Protein AF-X1V355-F1 (afdb_monomer)

Organism: NCBI:txid412755

pLDDT: mean 92.34, std 11.79, range [45.97, 98.62]

Foldseek 3Di:
DQDWQWDQDDPRPIDTDRLVPQLVLLVSLLCCQVPNPHNVVSCVSSVHDSVVNVVLVVQCVVPNSVSNDDDPPDDD

Secondary structure (DSSP, 8-state):
----EEEPPGGG--EEE-TT-HHHHHHHHHHHHHHTS-HHHHHHHTT--HHH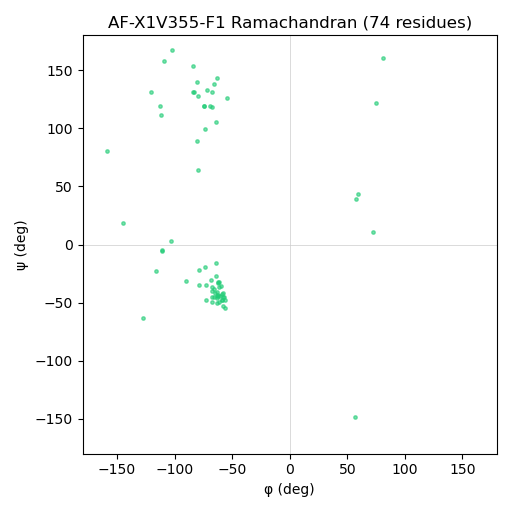HHHHHHHHHHHHHHHHSPPP----

Structure (mmCIF, N/CA/C/O backbone):
data_AF-X1V355-F1
#
_entry.id   AF-X1V355-F1
#
loop_
_atom_site.group_PDB
_atom_site.id
_atom_site.type_symbol
_atom_site.label_atom_id
_atom_site.label_alt_id
_atom_site.label_comp_id
_atom_site.label_asym_id
_atom_site.label_entity_id
_atom_site.label_seq_id
_atom_site.pdbx_PDB_ins_code
_atom_site.Cartn_x
_atom_site.Cartn_y
_atom_site.Cartn_z
_atom_site.occupancy
_atom_site.B_iso_or_equiv
_atom_site.auth_seq_id
_atom_site.auth_comp_id
_atom_site.auth_asym_id
_atom_site.auth_atom_id
_atom_site.pdbx_PDB_model_num
ATOM 1 N N . MET A 1 1 ? -11.596 15.397 -12.679 1.00 45.97 1 MET A N 1
ATOM 2 C CA . MET A 1 1 ? -11.242 14.002 -13.009 1.00 45.97 1 MET A CA 1
ATOM 3 C C . MET A 1 1 ? -10.959 13.321 -11.687 1.00 45.97 1 MET A C 1
ATOM 5 O O . MET A 1 1 ? -10.277 13.929 -10.878 1.00 45.97 1 MET A O 1
ATOM 9 N N . GLU A 1 2 ? -11.571 12.175 -11.394 1.00 55.59 2 GLU A N 1
ATOM 10 C CA . GLU A 1 2 ? -11.208 11.425 -10.184 1.00 55.59 2 GLU A CA 1
ATOM 11 C C . GLU A 1 2 ? -9.854 10.757 -10.426 1.00 55.59 2 GLU A C 1
ATOM 13 O O . GLU A 1 2 ? -9.718 9.969 -11.365 1.00 55.59 2 GLU A O 1
ATOM 18 N N . ASP A 1 3 ? -8.853 11.108 -9.621 1.00 79.81 3 ASP A N 1
ATOM 19 C CA . ASP A 1 3 ? -7.502 10.565 -9.744 1.00 79.81 3 ASP A CA 1
ATOM 20 C C . ASP A 1 3 ? -7.522 9.058 -9.459 1.00 79.81 3 ASP A C 1
ATOM 22 O O . ASP A 1 3 ? -7.700 8.612 -8.330 1.00 79.81 3 ASP A O 1
ATOM 26 N N . THR A 1 4 ? -7.402 8.246 -10.507 1.00 89.06 4 THR A N 1
ATOM 27 C CA . THR A 1 4 ? -7.375 6.783 -10.391 1.00 89.06 4 THR A CA 1
ATOM 28 C C . THR A 1 4 ? -5.964 6.332 -10.038 1.00 89.06 4 THR A C 1
ATOM 30 O O . THR A 1 4 ? -5.005 6.714 -10.709 1.00 89.06 4 THR A O 1
ATOM 33 N N . ILE A 1 5 ? -5.824 5.476 -9.024 1.00 94.19 5 ILE A N 1
ATOM 34 C CA . ILE A 1 5 ? -4.526 4.883 -8.690 1.00 94.19 5 ILE A CA 1
ATOM 35 C C . ILE A 1 5 ? -4.306 3.663 -9.581 1.00 94.19 5 ILE A C 1
ATOM 37 O O . ILE A 1 5 ? -5.186 2.817 -9.699 1.00 94.19 5 ILE A O 1
ATOM 41 N N . ILE A 1 6 ? -3.136 3.552 -10.208 1.00 95.69 6 ILE A N 1
ATOM 42 C CA . ILE A 1 6 ? -2.826 2.459 -11.137 1.00 95.69 6 ILE A CA 1
ATOM 43 C C . ILE A 1 6 ? -1.737 1.559 -10.557 1.00 95.69 6 ILE A C 1
ATOM 45 O O . ILE A 1 6 ? -0.607 2.011 -10.363 1.00 95.69 6 ILE A O 1
ATOM 49 N N . ILE A 1 7 ? -2.032 0.276 -10.342 1.00 95.81 7 ILE A N 1
ATOM 50 C CA . ILE A 1 7 ? -0.999 -0.755 -10.159 1.00 95.81 7 ILE A CA 1
ATOM 51 C C . ILE A 1 7 ? -0.483 -1.148 -11.541 1.00 95.81 7 ILE A C 1
ATOM 53 O O . ILE A 1 7 ? -1.268 -1.484 -12.433 1.00 95.81 7 ILE A O 1
ATOM 57 N N . LYS A 1 8 ? 0.841 -1.118 -11.721 1.00 93.50 8 LYS A N 1
ATOM 58 C CA . LYS A 1 8 ? 1.457 -1.517 -12.988 1.00 93.50 8 LYS A CA 1
ATOM 59 C C . LYS A 1 8 ? 1.428 -3.028 -13.134 1.00 93.50 8 LYS A C 1
ATOM 61 O O . LYS A 1 8 ? 1.980 -3.756 -12.314 1.00 93.50 8 LYS A O 1
ATOM 66 N N . GLY A 1 9 ? 0.758 -3.486 -14.184 1.00 89.19 9 GLY A N 1
ATOM 67 C CA . GLY A 1 9 ? 0.560 -4.905 -14.428 1.00 89.19 9 GLY A CA 1
ATOM 68 C C . GLY A 1 9 ? 1.481 -5.467 -15.501 1.00 89.19 9 GLY A C 1
ATOM 69 O O . GLY A 1 9 ? 2.125 -4.760 -16.278 1.00 89.19 9 GLY A O 1
ATOM 70 N N . ILE A 1 10 ? 1.527 -6.794 -15.577 1.00 92.94 10 ILE A N 1
ATOM 71 C CA . ILE A 1 10 ? 2.362 -7.506 -16.547 1.00 92.94 10 ILE A CA 1
ATOM 72 C C . ILE A 1 10 ? 1.830 -7.269 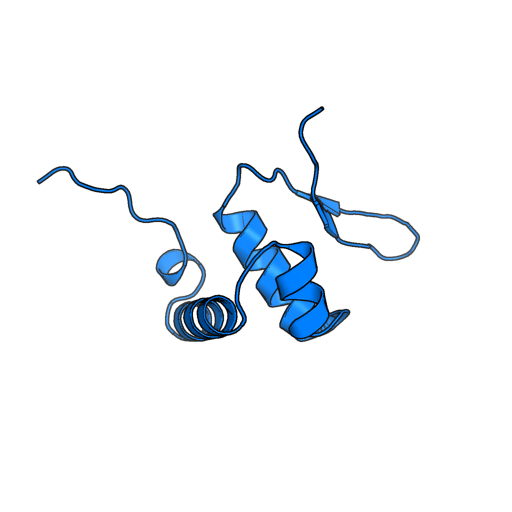-17.966 1.00 92.94 10 ILE A C 1
ATOM 74 O O . ILE A 1 10 ? 0.644 -7.486 -18.236 1.00 92.94 10 ILE A O 1
ATOM 78 N N . LYS A 1 11 ? 2.732 -6.907 -18.890 1.00 92.31 11 LYS A N 1
ATOM 79 C CA . LYS A 1 11 ? 2.425 -6.640 -20.309 1.00 92.31 11 LYS A CA 1
ATOM 80 C C . LYS A 1 11 ? 1.372 -5.534 -20.494 1.00 92.31 11 LYS A C 1
ATOM 82 O O . LYS A 1 11 ? 0.494 -5.657 -21.341 1.00 92.31 11 LYS A O 1
ATOM 87 N N . GLY A 1 12 ? 1.434 -4.484 -19.673 1.00 88.88 12 GLY A N 1
ATOM 88 C CA . GLY A 1 12 ? 0.532 -3.331 -19.772 1.00 88.88 12 GLY A CA 1
ATOM 89 C C . GLY A 1 12 ? -0.905 -3.605 -19.322 1.00 88.88 12 GLY A C 1
ATOM 90 O O . GLY A 1 12 ? -1.777 -2.768 -19.535 1.00 88.88 12 GLY A O 1
ATOM 91 N N . ARG A 1 13 ? -1.172 -4.759 -18.692 1.00 91.94 13 ARG A N 1
ATOM 92 C CA . ARG A 1 13 ? -2.463 -5.056 -18.052 1.00 91.94 13 ARG A CA 1
ATOM 93 C C . ARG A 1 13 ? -2.544 -4.383 -16.687 1.00 91.94 13 ARG A C 1
ATOM 95 O O . ARG A 1 13 ? -2.553 -5.051 -15.658 1.00 91.94 13 ARG A O 1
ATOM 102 N N . ASP A 1 14 ? -2.524 -3.060 -16.717 1.00 94.75 14 ASP A N 1
ATOM 103 C CA . ASP A 1 14 ? -2.592 -2.198 -15.546 1.00 94.75 14 ASP A CA 1
ATOM 104 C C . ASP A 1 14 ? -3.926 -2.377 -14.810 1.00 94.75 14 ASP A C 1
ATOM 106 O O . ASP A 1 14 ? -4.973 -2.580 -15.429 1.00 94.75 14 ASP A O 1
ATOM 110 N N . PHE A 1 15 ? -3.884 -2.309 -13.480 1.00 95.00 15 PHE A N 1
ATOM 111 C CA . PHE A 1 15 ? -5.056 -2.505 -12.635 1.00 95.00 15 PHE A CA 1
ATOM 112 C C . PHE A 1 15 ? -5.448 -1.183 -11.957 1.00 95.00 15 PHE A C 1
ATOM 114 O O . PHE A 1 15 ? -4.687 -0.687 -11.117 1.00 95.00 15 PHE A O 1
ATOM 121 N N . PRO A 1 16 ? -6.599 -0.584 -12.318 1.00 95.50 16 PRO A N 1
ATOM 122 C CA . PRO A 1 16 ? -7.066 0.655 -11.716 1.00 95.50 16 PRO A CA 1
ATOM 123 C C . PRO A 1 16 ? -7.741 0.416 -10.363 1.00 95.50 16 PRO A C 1
ATOM 125 O O . PRO A 1 16 ? -8.532 -0.510 -10.193 1.00 95.50 16 PRO A O 1
ATOM 128 N N . ILE A 1 17 ? -7.469 1.305 -9.415 1.00 95.31 17 ILE A N 1
ATOM 129 C CA . ILE A 1 17 ? -8.060 1.331 -8.081 1.00 95.31 17 ILE A CA 1
ATOM 130 C C . ILE A 1 17 ? -8.784 2.654 -7.893 1.00 95.31 17 ILE A C 1
ATOM 132 O O . ILE A 1 17 ? -8.233 3.734 -8.122 1.00 95.31 17 ILE A O 1
ATOM 136 N N . ASN A 1 18 ? -10.022 2.554 -7.416 1.00 95.06 18 ASN A N 1
ATOM 137 C CA . ASN A 1 18 ? -10.793 3.708 -6.991 1.00 95.06 18 ASN A CA 1
ATOM 138 C C . ASN A 1 18 ? -10.183 4.292 -5.696 1.00 95.06 18 ASN A C 1
ATOM 140 O O . ASN A 1 18 ? -10.197 3.606 -4.672 1.00 95.06 18 ASN A O 1
ATOM 144 N N . PRO A 1 19 ? -9.712 5.554 -5.675 1.00 93.50 19 PRO A N 1
ATOM 145 C CA . PRO A 1 19 ? -9.112 6.176 -4.482 1.00 93.50 19 PRO A CA 1
ATOM 146 C C . PRO A 1 19 ? -10.090 6.338 -3.298 1.00 93.50 19 PRO A C 1
ATOM 148 O O . PRO A 1 19 ? -9.678 6.601 -2.157 1.00 93.50 19 PRO A O 1
ATOM 151 N N . LYS A 1 20 ? -11.401 6.219 -3.555 1.00 93.69 20 LYS A N 1
ATOM 152 C CA . LYS A 1 20 ? -12.452 6.238 -2.528 1.00 93.69 20 LYS A CA 1
ATOM 153 C C . LYS A 1 20 ? -12.584 4.898 -1.807 1.00 93.69 20 LYS A C 1
ATOM 155 O O . LYS A 1 20 ? -13.059 4.882 -0.673 1.00 93.69 20 LYS A O 1
ATOM 160 N N . ASP A 1 21 ? -12.127 3.802 -2.409 1.00 95.00 21 ASP A N 1
ATOM 161 C CA . ASP A 1 21 ? -12.051 2.506 -1.741 1.00 95.00 21 ASP A CA 1
ATOM 162 C C . ASP A 1 21 ? -10.798 2.454 -0.859 1.00 95.00 21 ASP A C 1
ATOM 164 O O . ASP A 1 21 ? -9.705 2.059 -1.270 1.00 95.00 21 ASP A O 1
ATOM 168 N N . LYS A 1 22 ? -10.955 2.896 0.390 1.00 95.12 22 LYS A N 1
ATOM 169 C CA . LYS A 1 22 ? -9.846 2.973 1.345 1.00 95.12 22 LYS A CA 1
ATOM 170 C C . LYS A 1 22 ? -9.254 1.612 1.690 1.00 95.12 22 LYS A C 1
ATOM 172 O O . LYS A 1 22 ? -8.074 1.559 2.031 1.00 95.12 22 LYS A O 1
ATOM 177 N N . LEU A 1 23 ? -10.028 0.528 1.612 1.00 96.69 23 LEU A N 1
ATOM 178 C CA . LEU A 1 23 ? -9.496 -0.809 1.860 1.00 96.69 23 LEU A CA 1
ATOM 179 C C . LEU A 1 23 ? -8.617 -1.254 0.689 1.00 96.69 23 LEU A C 1
ATOM 181 O O . LEU A 1 23 ? -7.480 -1.668 0.919 1.00 96.69 23 LEU A O 1
ATOM 185 N N . ALA A 1 24 ? -9.098 -1.097 -0.546 1.00 97.06 24 ALA A N 1
ATOM 186 C CA . ALA A 1 24 ? -8.322 -1.420 -1.741 1.00 97.06 24 ALA A CA 1
ATOM 187 C C . ALA A 1 24 ? -7.022 -0.607 -1.812 1.00 97.06 24 ALA A C 1
ATOM 189 O O . ALA A 1 24 ? -5.964 -1.171 -2.079 1.00 97.06 24 ALA A O 1
ATOM 190 N N . VAL A 1 25 ? -7.074 0.689 -1.489 1.00 97.50 25 VAL A N 1
ATOM 191 C CA . VAL A 1 25 ? -5.895 1.570 -1.427 1.00 97.50 25 VAL A CA 1
ATOM 192 C C . VAL A 1 25 ? -4.851 1.060 -0.429 1.00 97.50 25 VAL A C 1
ATOM 194 O O . VAL A 1 25 ? -3.674 0.960 -0.772 1.00 97.50 25 VAL A O 1
ATOM 197 N N . LYS A 1 26 ? -5.261 0.692 0.793 1.00 98.19 26 LYS A N 1
ATOM 198 C CA . LYS A 1 26 ? -4.335 0.158 1.808 1.00 98.19 26 LYS A CA 1
ATOM 199 C C . LYS A 1 26 ? -3.715 -1.164 1.364 1.00 98.19 26 LYS A C 1
ATOM 201 O O . LYS A 1 26 ? -2.512 -1.343 1.517 1.00 98.19 26 LYS A O 1
ATOM 206 N N . LEU A 1 27 ? -4.520 -2.074 0.814 1.00 98.19 27 LEU A N 1
ATOM 207 C CA . LEU A 1 27 ? -4.036 -3.369 0.330 1.00 98.19 27 LEU A CA 1
ATOM 208 C C . LEU A 1 27 ? -3.041 -3.207 -0.813 1.00 98.19 27 LEU A C 1
ATOM 210 O O . LEU A 1 27 ? -1.972 -3.808 -0.787 1.00 98.19 27 LEU A O 1
ATOM 214 N N . ALA A 1 28 ? -3.363 -2.352 -1.776 1.00 97.94 28 ALA A N 1
ATOM 215 C CA . ALA A 1 28 ? -2.495 -2.055 -2.898 1.00 97.94 28 ALA A CA 1
ATOM 216 C C . ALA A 1 28 ? -1.161 -1.455 -2.453 1.00 97.94 28 ALA A C 1
ATOM 218 O O . ALA A 1 28 ? -0.113 -1.921 -2.892 1.00 97.94 28 ALA A O 1
ATOM 219 N N . MET A 1 29 ? -1.188 -0.503 -1.516 1.00 98.44 29 MET A N 1
ATOM 220 C CA . MET A 1 29 ? 0.023 0.053 -0.915 1.00 98.44 29 MET A CA 1
ATOM 221 C C . MET A 1 29 ? 0.874 -1.025 -0.232 1.00 98.44 29 MET A C 1
ATOM 223 O O . MET A 1 29 ? 2.083 -1.066 -0.449 1.00 98.44 29 MET A O 1
ATOM 227 N N . LEU A 1 30 ? 0.268 -1.891 0.588 1.00 98.50 30 LEU A N 1
ATOM 228 C CA . LEU A 1 30 ? 0.999 -2.947 1.295 1.00 98.50 30 LEU A CA 1
ATOM 229 C C . LEU A 1 30 ? 1.583 -3.970 0.318 1.00 98.50 30 LEU A C 1
ATOM 231 O O . LEU A 1 30 ? 2.751 -4.320 0.436 1.00 98.50 30 LEU A O 1
ATOM 235 N N . PHE A 1 31 ? 0.814 -4.424 -0.672 1.00 97.88 31 PHE A N 1
ATOM 236 C CA . PHE A 1 31 ? 1.294 -5.394 -1.656 1.00 97.88 31 PHE A CA 1
ATOM 237 C C . PHE A 1 31 ? 2.368 -4.808 -2.561 1.00 97.88 31 PHE A C 1
ATOM 239 O O . PHE A 1 31 ? 3.401 -5.442 -2.767 1.00 97.88 31 PHE A O 1
ATOM 246 N N . GLU A 1 32 ? 2.178 -3.593 -3.074 1.00 97.62 32 GLU A N 1
ATOM 247 C CA . GLU A 1 32 ? 3.207 -2.979 -3.901 1.00 97.62 32 GLU A CA 1
ATOM 248 C C . GLU A 1 32 ? 4.474 -2.674 -3.089 1.00 97.62 32 GLU A C 1
ATOM 250 O O . GLU A 1 32 ? 5.577 -2.908 -3.591 1.00 97.62 32 GLU A O 1
ATOM 255 N N . GLY A 1 33 ? 4.320 -2.242 -1.832 1.00 98.06 33 GLY A N 1
ATOM 256 C CA . GLY A 1 33 ? 5.418 -1.964 -0.908 1.00 98.06 33 GLY A CA 1
ATOM 257 C C . GLY A 1 33 ? 6.204 -3.203 -0.475 1.00 98.06 33 GLY A C 1
ATOM 258 O O . GLY A 1 33 ? 7.430 -3.138 -0.413 1.00 98.06 33 GLY A O 1
ATOM 259 N N . GLN A 1 34 ? 5.532 -4.333 -0.226 1.00 97.88 34 GLN A N 1
ATOM 260 C CA . GLN A 1 34 ? 6.184 -5.596 0.146 1.00 97.88 34 GLN A CA 1
ATOM 261 C C . GLN A 1 34 ? 6.776 -6.345 -1.052 1.00 97.88 34 GLN A C 1
ATOM 263 O O . GLN A 1 34 ? 7.813 -6.989 -0.914 1.00 97.88 34 GLN A O 1
ATOM 268 N N . CYS A 1 35 ? 6.134 -6.279 -2.223 1.00 96.75 35 CYS A N 1
ATOM 269 C CA . CYS A 1 35 ? 6.425 -7.221 -3.306 1.00 96.75 35 CYS A CA 1
ATOM 270 C C . CYS A 1 35 ? 7.018 -6.600 -4.574 1.00 96.75 35 CYS A C 1
ATOM 272 O O . CYS A 1 35 ? 7.597 -7.339 -5.365 1.00 96.75 35 CYS A O 1
ATOM 274 N N . THR A 1 36 ? 6.833 -5.299 -4.837 1.00 95.31 36 THR A N 1
ATOM 275 C CA . THR A 1 36 ? 7.099 -4.752 -6.187 1.00 95.31 36 THR A CA 1
ATOM 276 C C . THR A 1 36 ? 8.027 -3.543 -6.208 1.00 95.31 36 THR A C 1
ATOM 278 O O . THR A 1 36 ? 9.104 -3.623 -6.789 1.00 95.31 36 THR A O 1
ATOM 281 N N . ILE A 1 37 ? 7.632 -2.429 -5.594 1.00 96.94 37 ILE A N 1
ATOM 282 C CA . ILE A 1 37 ? 8.314 -1.132 -5.724 1.00 96.94 37 ILE A CA 1
ATOM 283 C C . ILE A 1 37 ? 9.018 -0.708 -4.431 1.00 96.94 37 ILE A C 1
ATOM 285 O O . ILE A 1 37 ? 9.730 0.292 -4.416 1.00 96.94 37 ILE A O 1
ATOM 289 N N . GLY A 1 38 ? 8.847 -1.477 -3.354 1.00 97.75 38 GLY A N 1
ATOM 290 C CA . GLY A 1 38 ? 9.421 -1.183 -2.047 1.0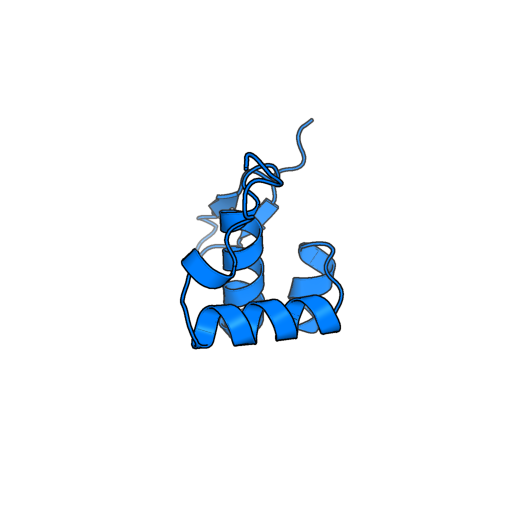0 97.75 38 GLY A CA 1
ATOM 291 C C . GLY A 1 38 ? 8.609 -0.160 -1.248 1.00 97.75 38 GLY A C 1
ATOM 292 O O . GLY A 1 38 ? 7.811 0.612 -1.785 1.00 97.75 38 GLY A O 1
ATOM 293 N N . VAL A 1 39 ? 8.828 -0.154 0.069 1.00 98.00 39 VAL A N 1
ATOM 294 C CA . VAL A 1 39 ? 8.060 0.653 1.032 1.00 98.00 39 VAL A CA 1
ATOM 295 C C . VAL A 1 39 ? 8.090 2.141 0.687 1.00 98.00 39 VAL A C 1
ATOM 297 O O . VAL A 1 39 ? 7.042 2.775 0.643 1.00 98.00 39 VAL A O 1
ATOM 300 N N . TYR A 1 40 ? 9.272 2.693 0.409 1.00 98.12 40 TYR A N 1
ATOM 301 C CA . TYR A 1 40 ? 9.452 4.129 0.185 1.00 98.12 40 TYR A CA 1
ATOM 302 C C . TYR A 1 40 ? 8.683 4.657 -1.037 1.00 98.12 40 TYR A C 1
ATOM 304 O O . TYR A 1 40 ? 8.024 5.695 -0.954 1.00 98.12 40 TYR A O 1
ATOM 312 N N . GLU A 1 41 ? 8.709 3.932 -2.157 1.00 98.25 41 GLU A N 1
ATOM 313 C CA . GLU A 1 41 ? 7.966 4.332 -3.357 1.00 98.25 41 GLU A CA 1
ATOM 314 C C . GLU A 1 41 ? 6.458 4.115 -3.180 1.00 98.25 41 GLU A C 1
ATOM 316 O O . GLU A 1 41 ? 5.657 4.944 -3.616 1.00 98.25 41 GLU A O 1
ATOM 321 N N . ALA A 1 42 ? 6.052 3.061 -2.465 1.00 98.06 42 ALA A N 1
ATOM 322 C CA . ALA A 1 42 ? 4.648 2.829 -2.143 1.00 98.06 42 ALA A CA 1
ATOM 323 C C . ALA A 1 42 ? 4.067 3.951 -1.265 1.00 98.06 42 ALA A C 1
ATOM 325 O O . ALA A 1 42 ? 3.043 4.534 -1.615 1.00 98.06 42 ALA A O 1
ATOM 326 N N . ILE A 1 43 ? 4.715 4.326 -0.159 1.00 98.19 43 ILE A N 1
ATOM 327 C CA . ILE A 1 43 ? 4.166 5.365 0.729 1.00 98.19 43 ILE A CA 1
ATOM 328 C C . ILE A 1 43 ? 4.021 6.722 0.026 1.00 98.19 43 ILE A C 1
ATOM 330 O O . ILE A 1 43 ? 3.051 7.432 0.281 1.00 98.19 43 ILE A O 1
ATOM 334 N N . LYS A 1 44 ? 4.910 7.050 -0.922 1.00 97.88 44 LYS A N 1
ATOM 335 C CA . LYS A 1 44 ? 4.770 8.239 -1.775 1.00 97.88 44 LYS A CA 1
ATOM 336 C C . LYS A 1 44 ? 3.593 8.129 -2.735 1.00 97.88 44 LYS A C 1
ATOM 338 O O . LYS A 1 44 ? 2.789 9.049 -2.809 1.00 97.88 44 LYS A O 1
ATOM 343 N N . LYS A 1 45 ? 3.490 7.009 -3.457 1.00 96.50 45 LYS A N 1
ATOM 344 C CA . LYS A 1 45 ? 2.435 6.760 -4.451 1.00 96.50 45 LYS A CA 1
ATOM 345 C C . LYS A 1 45 ? 1.031 6.812 -3.846 1.00 96.50 45 LYS A C 1
ATOM 347 O O . LYS A 1 45 ? 0.099 7.249 -4.512 1.00 96.50 45 LYS A O 1
ATOM 352 N N . TYR A 1 46 ? 0.888 6.341 -2.611 1.00 96.56 46 TYR A N 1
ATOM 353 C CA . TYR A 1 46 ? -0.397 6.218 -1.922 1.00 96.56 46 TYR A CA 1
ATOM 354 C C . TYR A 1 46 ? -0.643 7.312 -0.870 1.00 96.56 46 TYR A C 1
ATOM 356 O O . TYR A 1 46 ? -1.666 7.265 -0.193 1.00 96.56 46 TYR A O 1
ATOM 364 N N . GLU A 1 47 ? 0.273 8.278 -0.733 1.00 96.19 47 GLU A N 1
ATOM 365 C CA . GLU A 1 47 ? 0.185 9.410 0.205 1.00 96.19 47 GLU A CA 1
ATOM 366 C C . GLU A 1 47 ? 0.070 8.999 1.686 1.00 96.19 47 GLU A C 1
ATOM 368 O O . GLU A 1 47 ? -0.703 9.557 2.468 1.00 96.19 47 GLU A O 1
ATOM 373 N N . TYR A 1 48 ? 0.873 8.018 2.095 1.00 97.38 48 TYR A N 1
ATOM 374 C CA . TYR A 1 48 ? 0.978 7.574 3.485 1.00 97.38 48 TYR A CA 1
ATOM 375 C C . TYR A 1 48 ? 2.319 7.965 4.105 1.00 97.38 48 TYR A C 1
ATOM 377 O O . TYR A 1 48 ? 3.323 8.169 3.430 1.00 97.38 48 TYR A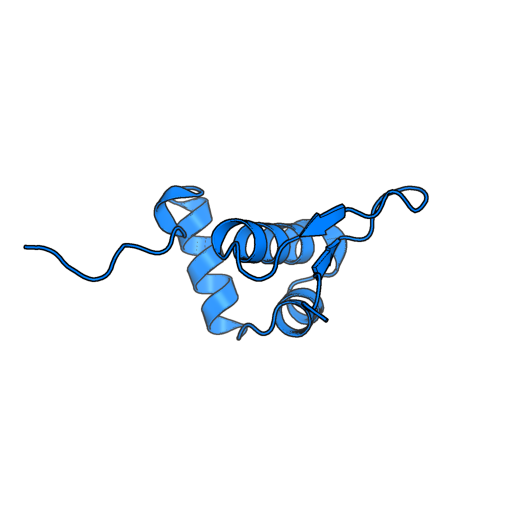 O 1
ATOM 385 N N . THR A 1 49 ? 2.351 8.032 5.433 1.00 98.31 49 THR A N 1
ATOM 386 C CA . THR A 1 49 ? 3.610 8.105 6.176 1.00 98.31 49 THR A CA 1
ATOM 387 C C . THR A 1 49 ? 4.176 6.705 6.396 1.00 98.31 49 THR A C 1
ATOM 389 O O . THR A 1 49 ? 3.432 5.726 6.494 1.00 98.31 49 THR A O 1
ATOM 392 N N . GLU A 1 50 ? 5.495 6.608 6.556 1.00 98.06 50 GLU A N 1
ATOM 393 C CA . GLU A 1 50 ? 6.176 5.347 6.874 1.00 98.06 50 GLU A CA 1
ATOM 394 C C . GLU A 1 50 ? 5.646 4.716 8.175 1.00 98.06 50 GLU A C 1
ATOM 396 O O 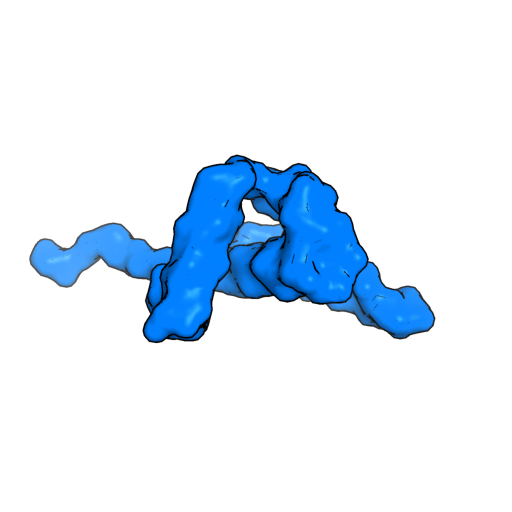. GLU A 1 50 ? 5.352 3.522 8.230 1.00 98.06 50 GLU A O 1
ATOM 401 N N . GLN A 1 51 ? 5.414 5.529 9.211 1.00 98.44 51 GLN A N 1
ATOM 402 C CA . GLN A 1 51 ? 4.821 5.055 10.463 1.00 98.44 51 GLN A CA 1
ATOM 403 C C . GLN A 1 51 ? 3.447 4.411 10.232 1.00 98.44 51 GLN A C 1
ATOM 405 O O . GLN A 1 51 ? 3.160 3.340 10.771 1.00 98.44 51 GLN A O 1
ATOM 410 N N . ARG A 1 52 ? 2.586 5.051 9.430 1.00 98.19 52 ARG A N 1
ATOM 411 C CA . ARG A 1 52 ? 1.251 4.522 9.146 1.00 98.19 52 ARG A CA 1
ATOM 412 C C . ARG A 1 52 ? 1.321 3.240 8.321 1.00 98.19 52 ARG A C 1
ATOM 414 O O . ARG A 1 52 ? 0.527 2.336 8.575 1.00 98.19 52 ARG A O 1
ATOM 421 N N . TYR A 1 53 ? 2.271 3.140 7.392 1.00 98.62 53 TYR A N 1
ATOM 422 C CA . TYR A 1 53 ? 2.526 1.919 6.630 1.00 98.62 53 TYR A CA 1
ATOM 423 C C . TYR A 1 5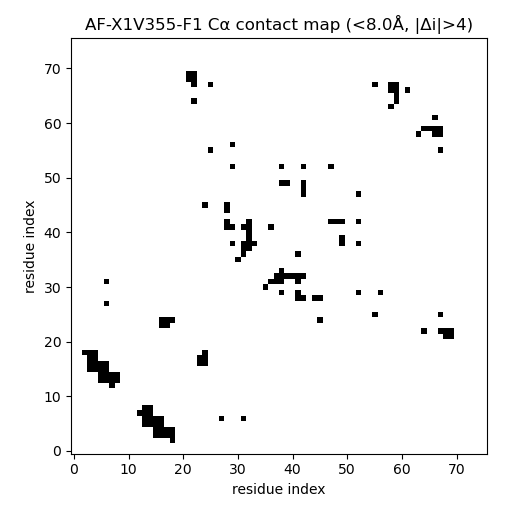3 ? 2.814 0.731 7.554 1.00 98.62 53 TYR A C 1
ATOM 425 O O . TYR A 1 53 ? 2.093 -0.263 7.502 1.00 98.62 53 TYR A O 1
ATOM 433 N N . TYR A 1 54 ? 3.791 0.847 8.460 1.00 98.50 54 TYR A N 1
ATOM 434 C CA . TYR A 1 54 ? 4.153 -0.268 9.344 1.00 98.50 54 TYR A CA 1
ATOM 435 C C . TYR A 1 54 ? 3.069 -0.601 10.373 1.00 98.50 54 TYR A C 1
ATOM 437 O O . TYR A 1 54 ? 2.905 -1.766 10.730 1.00 98.50 54 TYR A O 1
ATOM 445 N N . GLN A 1 55 ? 2.278 0.383 10.815 1.00 98.44 55 GLN A N 1
ATOM 446 C CA . GLN A 1 55 ? 1.089 0.106 11.628 1.00 98.44 55 GLN A CA 1
ATOM 447 C C . GLN A 1 55 ? 0.082 -0.762 10.868 1.00 98.44 55 GLN A C 1
ATOM 449 O O . GLN A 1 55 ? -0.386 -1.766 11.398 1.00 98.44 55 GLN A O 1
ATOM 454 N N . LEU A 1 56 ? -0.247 -0.385 9.628 1.00 98.38 56 LEU A N 1
ATOM 455 C CA . LEU A 1 56 ? -1.191 -1.129 8.795 1.00 98.38 56 LEU A CA 1
ATOM 456 C C . LEU A 1 56 ? -0.663 -2.519 8.447 1.00 98.38 56 LEU A C 1
ATOM 458 O O . LEU A 1 56 ? -1.423 -3.476 8.533 1.00 98.38 56 LEU A O 1
ATOM 462 N N . LEU A 1 57 ? 0.626 -2.634 8.120 1.00 98.50 57 LEU A N 1
ATO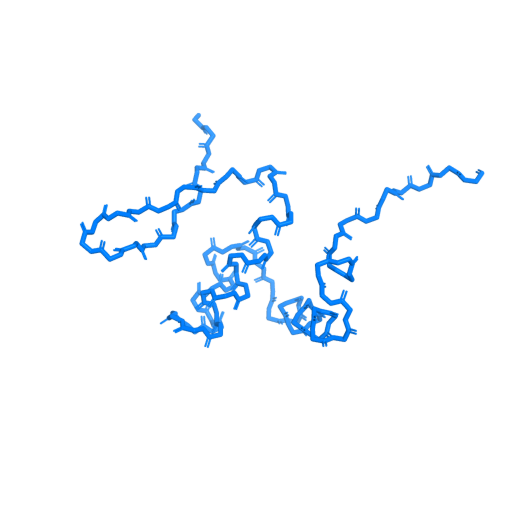M 463 C CA . LEU A 1 57 ? 1.276 -3.916 7.863 1.00 98.50 57 LEU A CA 1
ATOM 464 C C . LEU A 1 57 ? 1.144 -4.839 9.074 1.00 98.50 57 LEU A C 1
ATOM 466 O O . LEU A 1 57 ? 0.600 -5.930 8.951 1.00 98.50 57 LEU A O 1
ATOM 470 N N . LYS A 1 58 ? 1.542 -4.358 10.257 1.00 98.44 58 LYS A N 1
ATOM 471 C CA . LYS A 1 58 ? 1.432 -5.126 11.498 1.00 98.44 58 LYS A CA 1
ATOM 472 C C . LYS A 1 58 ? -0.012 -5.549 11.767 1.00 98.44 58 LYS A C 1
ATOM 474 O O . LYS A 1 58 ? -0.254 -6.695 12.127 1.00 98.44 58 LYS A O 1
ATOM 479 N N . HIS A 1 59 ? -0.983 -4.650 11.603 1.00 98.31 59 HIS A N 1
ATOM 480 C CA . HIS A 1 59 ? -2.396 -4.991 11.782 1.00 98.31 59 HIS A CA 1
ATOM 481 C C . HIS A 1 59 ? -2.861 -6.060 10.788 1.00 98.31 59 HIS A C 1
ATOM 483 O O . HIS A 1 59 ? -3.512 -7.019 11.199 1.00 98.31 59 HIS A O 1
ATOM 489 N N . TYR A 1 60 ? -2.483 -5.933 9.516 1.00 98.25 60 TYR A N 1
ATOM 490 C CA . TYR A 1 60 ? -2.809 -6.904 8.477 1.00 98.25 60 TYR A CA 1
ATOM 491 C C . TYR A 1 60 ? -2.185 -8.282 8.748 1.00 98.25 60 TYR A C 1
ATOM 493 O O . TYR A 1 60 ? -2.862 -9.293 8.606 1.00 98.25 60 TYR A O 1
ATOM 501 N N . GLU A 1 61 ? -0.936 -8.342 9.209 1.00 97.50 61 GLU A N 1
ATOM 502 C CA . GLU A 1 61 ? -0.270 -9.603 9.571 1.00 97.50 61 GLU A CA 1
ATOM 503 C C . GLU A 1 61 ? -0.967 -10.336 10.725 1.00 97.50 61 GLU A C 1
ATOM 505 O O . GLU A 1 61 ? -0.971 -11.563 10.763 1.00 97.50 61 GLU A O 1
ATOM 510 N N . HIS A 1 62 ? -1.571 -9.598 11.661 1.00 97.44 62 HIS A N 1
ATOM 511 C CA . HIS A 1 62 ? -2.222 -10.188 12.835 1.00 97.44 62 HIS A CA 1
ATOM 512 C C . HIS A 1 62 ? -3.706 -10.510 12.618 1.00 97.44 62 HIS A C 1
ATOM 514 O O . HIS A 1 62 ? -4.219 -11.433 13.244 1.00 97.44 62 HIS A O 1
ATOM 520 N N . GLY A 1 63 ? -4.415 -9.746 11.782 1.00 95.69 63 GLY A N 1
ATOM 521 C CA . GLY A 1 63 ? -5.874 -9.853 11.647 1.00 95.69 63 GLY A CA 1
ATOM 522 C C . GLY A 1 63 ? -6.407 -9.627 10.235 1.00 95.69 63 GLY A C 1
ATOM 523 O O . GLY A 1 63 ? -7.588 -9.328 10.062 1.00 95.69 63 GLY A O 1
ATOM 524 N N . GLY A 1 64 ? -5.546 -9.728 9.222 1.00 97.06 64 GLY A N 1
ATOM 525 C CA . GLY A 1 64 ? -5.915 -9.605 7.817 1.00 97.06 64 GLY A CA 1
ATOM 526 C C . GLY A 1 64 ? -6.601 -8.282 7.478 1.00 97.06 64 GLY A C 1
ATOM 527 O O . GLY A 1 64 ? -6.343 -7.228 8.065 1.00 97.06 64 GLY A O 1
ATOM 528 N N . THR A 1 65 ? -7.506 -8.333 6.502 1.00 96.38 65 THR A N 1
ATOM 529 C CA . THR A 1 65 ? -8.256 -7.163 6.025 1.00 96.38 65 THR A CA 1
ATOM 530 C C 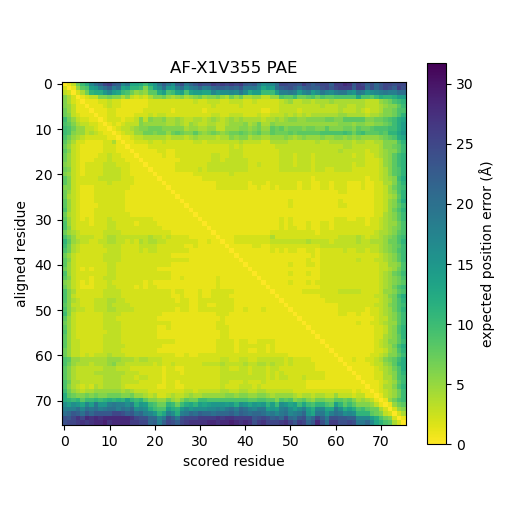. THR A 1 65 ? -9.147 -6.542 7.094 1.00 96.38 65 THR A C 1
ATOM 532 O O . THR A 1 65 ? -9.316 -5.325 7.104 1.00 96.38 65 THR A O 1
ATOM 535 N N . GLU A 1 66 ? -9.696 -7.343 8.010 1.00 95.56 66 GLU A N 1
ATOM 536 C CA . GLU A 1 66 ? -10.574 -6.857 9.081 1.00 95.56 66 GLU A CA 1
ATOM 537 C C . GLU A 1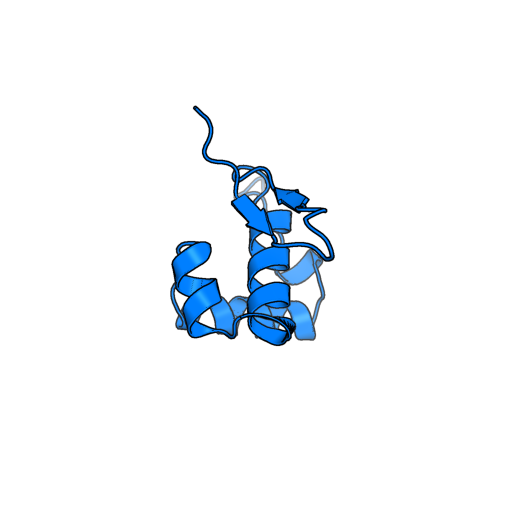 66 ? -9.854 -5.874 10.010 1.00 95.56 66 GLU A C 1
ATOM 539 O O . GLU A 1 66 ? -10.431 -4.870 10.428 1.00 95.56 66 GLU A O 1
ATOM 544 N N . ALA A 1 67 ? -8.566 -6.110 10.272 1.00 96.38 67 ALA A N 1
ATOM 545 C CA . ALA A 1 67 ? -7.758 -5.268 11.148 1.00 96.38 67 ALA A CA 1
ATOM 546 C C . ALA A 1 67 ? -7.373 -3.908 10.534 1.00 96.38 67 ALA A C 1
ATOM 548 O O . ALA A 1 67 ? -7.023 -2.983 11.269 1.00 96.38 67 ALA A O 1
ATOM 549 N N . ILE A 1 68 ? -7.442 -3.765 9.206 1.00 96.25 68 ILE A N 1
ATOM 550 C CA . ILE A 1 68 ? -7.097 -2.524 8.486 1.00 96.25 68 ILE A CA 1
ATOM 551 C C . ILE A 1 68 ? -8.309 -1.817 7.865 1.00 96.25 68 ILE A C 1
ATOM 553 O O . ILE A 1 68 ? -8.171 -0.711 7.323 1.00 96.25 68 ILE A O 1
ATOM 557 N N . MET A 1 69 ? -9.490 -2.431 7.941 1.00 94.81 69 MET A N 1
ATOM 558 C CA . MET A 1 69 ? -10.744 -1.840 7.491 1.00 94.81 69 MET A CA 1
ATOM 559 C C . MET A 1 69 ? -11.089 -0.624 8.354 1.00 94.81 69 MET A C 1
ATOM 561 O O . MET A 1 69 ? -10.912 -0.638 9.574 1.00 94.81 69 MET A O 1
ATOM 565 N N . ASP A 1 70 ? -11.565 0.454 7.727 1.00 89.00 70 ASP A N 1
ATOM 566 C CA . ASP A 1 70 ? -11.996 1.622 8.492 1.00 89.00 70 ASP A CA 1
ATOM 567 C C . ASP A 1 70 ? -13.241 1.258 9.297 1.00 89.00 70 ASP A C 1
ATOM 569 O O . ASP A 1 70 ? -14.285 0.904 8.748 1.00 89.00 70 ASP A O 1
ATOM 573 N N . LYS A 1 71 ? -13.127 1.337 10.622 1.00 83.56 71 LYS A N 1
ATOM 574 C CA . LYS A 1 71 ? -14.273 1.143 11.503 1.00 83.56 71 LYS A CA 1
ATOM 575 C C . LYS A 1 71 ? -15.189 2.353 11.369 1.00 83.56 71 LYS A C 1
ATOM 577 O O . LYS A 1 71 ? -14.723 3.495 11.426 1.00 83.56 71 LYS A O 1
ATOM 582 N N . LYS A 1 72 ? -16.495 2.113 11.215 1.00 74.81 72 LYS A N 1
ATOM 583 C CA . LYS A 1 72 ? -17.492 3.184 11.324 1.00 74.81 72 LYS A CA 1
ATOM 584 C C . LYS A 1 72 ? -17.291 3.873 12.674 1.00 74.81 72 LYS A C 1
ATOM 586 O O . LYS A 1 72 ? -17.245 3.217 13.713 1.00 74.81 72 LYS A O 1
ATOM 591 N N . ARG A 1 73 ? -17.122 5.193 12.657 1.00 68.19 73 ARG A N 1
ATOM 592 C CA . ARG A 1 73 ? -17.055 5.994 13.879 1.00 68.19 73 ARG A CA 1
ATOM 593 C C . ARG A 1 73 ? -18.469 6.100 14.456 1.00 68.19 73 ARG A C 1
ATOM 595 O O . ARG A 1 73 ? -19.239 6.911 13.967 1.00 68.19 73 ARG A O 1
ATOM 602 N N . GLY A 1 74 ? -18.758 5.273 15.461 1.00 59.38 74 GLY A N 1
ATOM 603 C CA . GLY A 1 74 ? -19.862 5.419 16.415 1.00 59.38 74 GLY A CA 1
ATOM 604 C C . GLY A 1 74 ? -21.275 5.096 15.914 1.00 59.38 74 GLY A C 1
ATOM 605 O O . GLY A 1 74 ? -21.797 5.751 15.019 1.00 59.38 74 GLY A O 1
ATOM 606 N N . SER A 1 75 ? -21.906 4.140 16.591 1.00 53.47 75 SER A N 1
ATOM 607 C CA . SER A 1 75 ? -23.275 4.265 17.103 1.00 53.47 75 SER A CA 1
ATOM 608 C C . SER A 1 75 ? -23.419 3.240 18.233 1.00 53.47 75 SER A C 1
ATOM 610 O O . SER A 1 75 ? -23.866 2.122 17.981 1.00 53.47 75 SER A O 1
ATOM 612 N N . ASP A 1 76 ? -22.918 3.611 19.415 1.00 48.66 76 ASP A N 1
ATOM 613 C CA . ASP A 1 76 ? -23.505 3.193 20.698 1.00 48.66 76 ASP A CA 1
ATOM 614 C C . ASP A 1 76 ? -24.527 4.267 21.094 1.00 48.66 76 ASP A C 1
ATOM 616 O O . ASP A 1 76 ? -24.229 5.462 20.832 1.00 48.66 76 ASP A O 1
#

Radius of gyration: 13.27 Å; Cα contacts (8 Å, |Δi|>4): 76; chains: 1; bounding box: 33×24×41 Å

Solvent-accessible surface area (backbone atoms only — not comparable to full-atom values): 4640 Å² total; per-residue (Å²): 132,86,74,65,45,71,47,90,34,78,93,76,55,56,46,80,38,61,70,83,42,61,56,60,49,52,50,50,36,52,50,37,16,76,72,73,67,34,54,72,55,22,27,62,76,67,75,48,51,72,70,58,49,55,50,45,48,55,32,31,77,75,48,38,69,73,55,59,45,84,72,82,85,77,86,129

Sequence (76 aa):
MEDTIIIKGIKGRDFPINPKDKLAVKLAMLFEGQCTIGVYEAIKKYEYTEQRYYQLLKHYEHGGTEAIMDKKRGSD

Mean predicted aligned error: 4.3 Å

Nearest PDB structures (foldseek):
  6pax-assembly1_A  TM=5.897E-01  e=2.981E+00  Homo sapiens
  2w29-assembly1_B  TM=5.473E-01  e=4.848E+00  Mycobacterium tuberculosis H37Rv